Protein AF-M9R028-F1 (afdb_monomer_lite)

InterPro domains:
  IPR016174 Di-haem cytochrome, transmembrane [SSF81342] (1-37)
  IPR027387 Cytochrome b/b6-like domain superfamily [G3DSA:1.20.810.10] (1-37)

Structure (mmCIF, N/CA/C/O backbone):
data_AF-M9R028-F1
#
_entry.id   AF-M9R028-F1
#
loop_
_atom_site.group_PDB
_atom_site.id
_atom_site.type_symbol
_atom_site.label_atom_id
_atom_site.label_alt_id
_atom_site.label_comp_id
_atom_site.label_asym_id
_atom_site.label_entity_id
_atom_site.label_seq_id
_atom_site.pdbx_PDB_ins_code
_atom_site.Cartn_x
_atom_site.Cartn_y
_atom_site.Cartn_z
_atom_site.occupancy
_atom_site.B_iso_or_equiv
_atom_site.auth_seq_id
_atom_site.auth_comp_id
_atom_site.auth_asym_id
_atom_site.auth_atom_id
_atom_site.pdbx_PDB_model_num
ATOM 1 N N . MET A 1 1 ? -16.475 -10.190 15.395 1.00 54.72 1 MET A N 1
ATOM 2 C CA . MET A 1 1 ? -15.246 -9.672 16.036 1.00 54.72 1 MET A CA 1
ATOM 3 C C . MET A 1 1 ? -14.707 -8.524 15.189 1.00 54.72 1 MET A C 1
ATOM 5 O O . MET A 1 1 ? -14.225 -8.770 14.091 1.00 54.72 1 MET A O 1
ATOM 9 N N . THR A 1 2 ? -14.858 -7.270 15.615 1.00 70.06 2 THR A N 1
ATOM 10 C CA . THR A 1 2 ? -14.294 -6.124 14.882 1.00 70.06 2 THR A CA 1
ATOM 11 C C . THR A 1 2 ? -12.794 -6.038 15.152 1.00 70.06 2 THR A C 1
ATOM 13 O O . THR A 1 2 ? -12.382 -5.935 16.304 1.00 70.06 2 THR A O 1
ATOM 16 N N . ASN A 1 3 ? -11.971 -6.117 14.103 1.00 81.25 3 ASN A N 1
ATOM 17 C CA . ASN A 1 3 ? -10.517 -6.039 14.237 1.00 81.25 3 ASN A CA 1
ATOM 18 C C .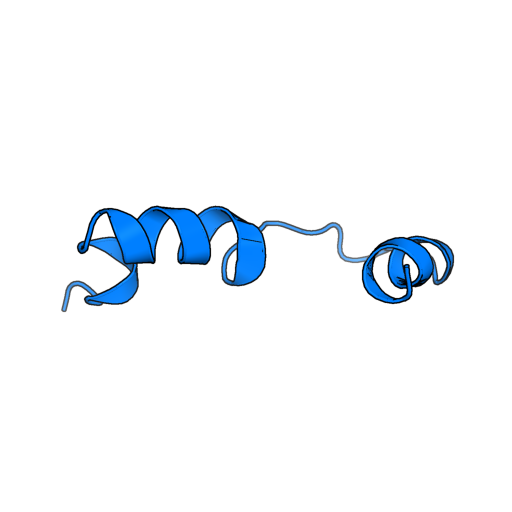 ASN A 1 3 ? -10.100 -4.617 14.645 1.00 81.25 3 ASN A C 1
ATOM 20 O O . ASN A 1 3 ? -10.503 -3.655 13.990 1.00 81.25 3 ASN A O 1
ATOM 24 N N . ILE A 1 4 ? -9.253 -4.498 15.673 1.00 84.12 4 ILE A N 1
ATOM 25 C CA . ILE A 1 4 ? -8.710 -3.223 16.176 1.00 84.12 4 ILE A CA 1
ATOM 26 C C . ILE A 1 4 ? -8.048 -2.409 15.048 1.00 84.12 4 ILE A C 1
ATOM 28 O O . ILE A 1 4 ? -8.164 -1.185 15.023 1.00 84.12 4 ILE A O 1
ATOM 32 N N . ARG A 1 5 ? -7.452 -3.078 14.047 1.00 82.75 5 ARG A N 1
ATOM 33 C CA . ARG A 1 5 ? -6.868 -2.439 12.853 1.00 82.75 5 ARG A CA 1
ATOM 34 C C . ARG A 1 5 ? -7.877 -1.647 12.017 1.00 82.75 5 ARG A C 1
ATOM 36 O O . ARG A 1 5 ? -7.495 -0.682 11.372 1.00 82.75 5 ARG A O 1
ATOM 43 N N . LYS A 1 6 ? -9.152 -2.049 12.012 1.00 80.69 6 LYS A N 1
ATOM 44 C CA . LYS A 1 6 ? -10.215 -1.400 11.223 1.00 80.69 6 LYS A CA 1
ATOM 45 C C . LYS A 1 6 ? -11.027 -0.388 12.033 1.00 80.69 6 LYS A C 1
ATOM 47 O O . LYS A 1 6 ? -11.681 0.466 11.439 1.00 80.69 6 LYS A O 1
ATOM 52 N N . THR A 1 7 ? -11.000 -0.478 13.364 1.00 82.69 7 THR A N 1
ATOM 53 C CA . THR A 1 7 ? -11.788 0.383 14.259 1.00 82.69 7 THR A CA 1
ATOM 54 C C . THR A 1 7 ? -10.991 1.549 14.829 1.00 82.69 7 THR A C 1
ATOM 56 O O . THR A 1 7 ? -11.537 2.643 14.949 1.00 82.69 7 THR A O 1
ATOM 59 N N . HIS A 1 8 ? -9.709 1.357 15.155 1.00 91.69 8 HIS A N 1
ATOM 60 C CA . HIS A 1 8 ? -8.881 2.429 15.701 1.00 91.69 8 HIS A CA 1
ATOM 61 C C . HIS A 1 8 ? -8.565 3.472 14.608 1.00 91.69 8 HIS A C 1
ATOM 63 O O . HIS A 1 8 ? -8.039 3.085 13.564 1.00 91.69 8 HIS A O 1
ATOM 69 N N . PRO A 1 9 ? -8.826 4.780 14.810 1.00 85.88 9 PRO A N 1
ATOM 70 C CA . PRO A 1 9 ? -8.752 5.795 13.750 1.00 85.88 9 PRO A CA 1
ATOM 71 C C . PRO A 1 9 ? -7.409 5.856 13.011 1.00 85.88 9 PRO A C 1
ATOM 73 O O . PRO A 1 9 ? -7.386 5.858 11.783 1.00 85.88 9 PRO A O 1
ATOM 76 N N . LEU A 1 10 ? -6.291 5.828 13.744 1.00 89.44 10 LEU A N 1
ATOM 77 C CA . LEU A 1 10 ? -4.950 5.828 13.144 1.00 89.44 10 LEU A CA 1
ATOM 78 C C . LEU A 1 10 ? -4.636 4.506 12.435 1.00 89.44 10 LEU A C 1
ATOM 80 O O . LEU A 1 10 ? -4.064 4.495 11.348 1.00 89.44 10 LEU A O 1
ATOM 84 N N . ALA A 1 11 ? -5.056 3.383 13.022 1.00 89.81 11 ALA A N 1
ATOM 85 C CA . ALA A 1 11 ? -4.801 2.072 12.435 1.00 89.81 11 ALA A CA 1
ATOM 86 C C . ALA A 1 11 ? -5.641 1.863 11.168 1.00 89.81 11 ALA A C 1
ATOM 88 O O . ALA A 1 11 ? -5.172 1.235 10.227 1.00 89.81 11 ALA A O 1
ATOM 89 N N . LYS A 1 12 ? -6.839 2.458 11.107 1.00 90.88 12 LYS A N 1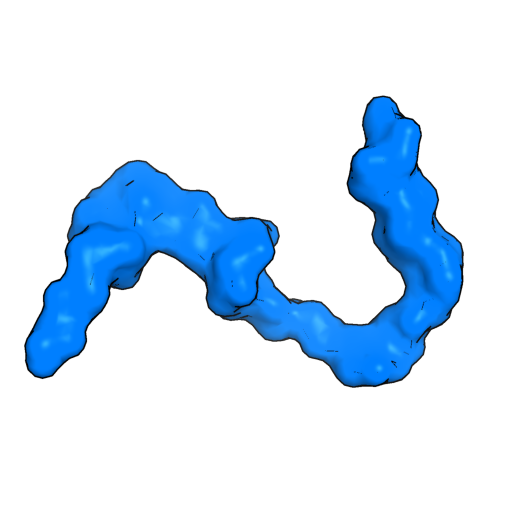
ATOM 90 C CA . LYS A 1 12 ? -7.728 2.433 9.944 1.00 90.88 12 LYS A CA 1
ATOM 91 C C . LYS A 1 12 ? -7.108 3.138 8.739 1.00 90.88 12 LYS A C 1
ATOM 93 O O . LYS A 1 12 ? -7.237 2.636 7.626 1.00 90.88 12 LYS A O 1
ATOM 98 N N . MET A 1 13 ? -6.430 4.270 8.951 1.00 91.25 13 MET A N 1
ATOM 99 C CA . MET A 1 13 ? -5.723 4.979 7.877 1.00 91.25 13 MET A CA 1
ATOM 100 C C . MET A 1 13 ? -4.620 4.098 7.286 1.00 91.25 13 MET A C 1
ATOM 102 O O . MET A 1 13 ? -4.625 3.858 6.084 1.00 91.25 13 MET A O 1
ATOM 106 N N . ILE A 1 14 ? -3.758 3.535 8.140 1.00 93.75 14 ILE A N 1
ATOM 107 C CA . ILE A 1 14 ? -2.677 2.622 7.731 1.00 93.75 14 ILE A CA 1
ATOM 108 C C . ILE A 1 14 ? -3.241 1.366 7.055 1.00 93.75 14 ILE A C 1
ATOM 110 O O . ILE A 1 14 ? -2.725 0.912 6.037 1.00 93.75 14 ILE A O 1
ATOM 114 N N . ASN A 1 15 ? -4.329 0.803 7.587 1.00 93.06 15 ASN A N 1
ATOM 115 C CA . ASN A 1 15 ? -4.948 -0.389 7.026 1.00 93.06 15 ASN A CA 1
ATOM 116 C C . ASN A 1 15 ? -5.436 -0.145 5.596 1.00 93.06 15 ASN A C 1
ATOM 118 O O . ASN A 1 15 ? -5.239 -1.006 4.754 1.00 93.06 15 ASN A O 1
ATOM 122 N N . ASN A 1 16 ? -6.030 1.012 5.307 1.00 91.75 16 ASN A N 1
ATOM 123 C CA . ASN A 1 16 ? -6.564 1.304 3.976 1.00 91.75 16 ASN A CA 1
ATOM 124 C C . ASN A 1 16 ? -5.493 1.734 2.960 1.00 91.75 16 ASN A C 1
ATOM 126 O O . ASN A 1 16 ? -5.744 1.636 1.764 1.00 91.75 16 ASN A O 1
ATOM 130 N N . SER A 1 17 ? -4.331 2.221 3.408 1.00 91.38 17 SER A N 1
ATOM 131 C CA . SER A 1 17 ? -3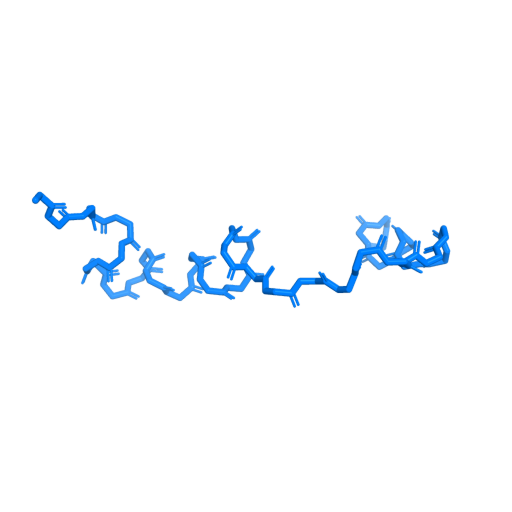.251 2.664 2.516 1.00 91.38 17 SER A CA 1
ATOM 132 C C . SER A 1 17 ? -2.142 1.633 2.304 1.00 91.38 17 SER A C 1
ATOM 134 O O . SER A 1 17 ? -1.508 1.666 1.257 1.00 91.38 17 SER A O 1
ATOM 136 N N . PHE A 1 18 ? -1.914 0.715 3.250 1.00 90.12 18 PHE A N 1
ATOM 137 C CA . PHE A 1 18 ? -0.803 -0.246 3.178 1.00 90.12 18 PHE A CA 1
ATOM 138 C C . PHE A 1 18 ? -1.212 -1.718 3.235 1.00 90.12 18 PHE A C 1
ATOM 140 O O . PHE A 1 18 ? -0.493 -2.549 2.691 1.00 90.12 18 PHE A O 1
ATOM 147 N N . ILE A 1 19 ? -2.311 -2.071 3.912 1.00 90.44 19 ILE A N 1
ATOM 148 C CA . ILE A 1 19 ? -2.621 -3.484 4.205 1.00 90.44 19 ILE A CA 1
ATOM 149 C C . ILE A 1 19 ? -3.752 -4.007 3.318 1.00 90.44 19 ILE A C 1
ATOM 151 O O . ILE A 1 19 ? -3.566 -4.954 2.565 1.00 90.44 19 ILE A O 1
ATOM 155 N N . ASP A 1 20 ? -4.918 -3.375 3.393 1.00 90.94 20 ASP 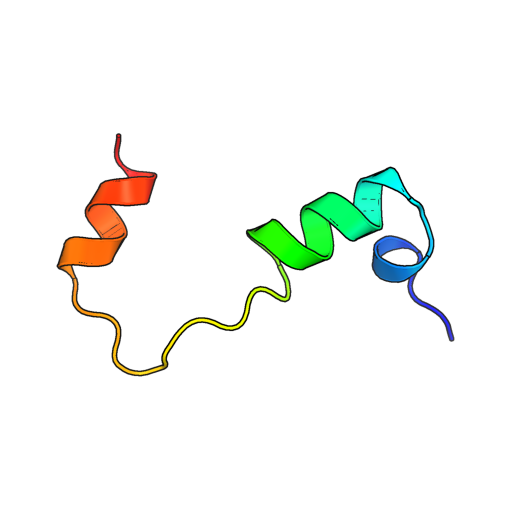A N 1
ATOM 156 C CA . ASP A 1 20 ? -6.116 -3.711 2.621 1.00 90.94 20 ASP A CA 1
ATOM 157 C C . ASP A 1 20 ? -6.265 -2.766 1.410 1.00 90.94 20 ASP A C 1
ATOM 159 O O . ASP A 1 20 ? -7.379 -2.423 1.009 1.00 90.94 20 ASP A O 1
ATOM 163 N N . LEU A 1 21 ? -5.146 -2.308 0.838 1.00 92.94 21 LEU A N 1
ATOM 164 C CA . LEU A 1 21 ? -5.160 -1.492 -0.372 1.00 92.94 21 LEU A CA 1
ATOM 165 C C . LEU A 1 21 ? -5.489 -2.388 -1.585 1.00 92.94 21 LEU A C 1
ATOM 167 O O . LEU A 1 21 ? -4.749 -3.338 -1.848 1.00 92.94 21 LEU A O 1
ATOM 171 N N . PRO A 1 22 ? -6.558 -2.113 -2.356 1.00 89.69 22 PRO A N 1
ATOM 172 C CA . PRO A 1 22 ? -6.851 -2.877 -3.563 1.00 89.69 22 PRO A CA 1
ATOM 173 C C . PRO A 1 22 ? -5.828 -2.543 -4.657 1.00 89.69 22 PRO A C 1
ATOM 175 O O . PRO A 1 22 ? -5.891 -1.483 -5.277 1.00 89.69 22 PRO A O 1
ATOM 178 N N . ALA A 1 23 ? -4.891 -3.458 -4.898 1.00 90.62 23 ALA A N 1
ATOM 179 C CA . ALA A 1 23 ? -3.920 -3.363 -5.982 1.00 90.62 23 ALA A CA 1
ATOM 180 C C . ALA A 1 23 ? -4.322 -4.281 -7.156 1.00 90.62 23 ALA A C 1
ATOM 182 O O . ALA A 1 23 ? -4.797 -5.397 -6.924 1.00 90.62 23 ALA A O 1
ATOM 183 N N . PRO A 1 24 ? -4.148 -3.844 -8.418 1.00 90.69 24 PRO A N 1
ATOM 18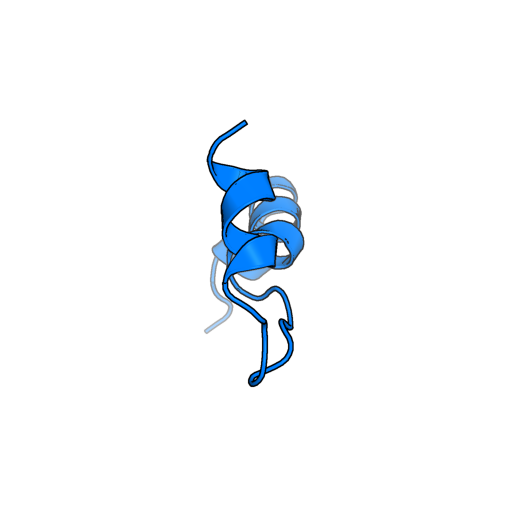4 C CA . PRO A 1 24 ? -4.419 -4.689 -9.574 1.00 90.69 24 PRO A CA 1
ATOM 185 C C . PRO A 1 24 ? -3.534 -5.942 -9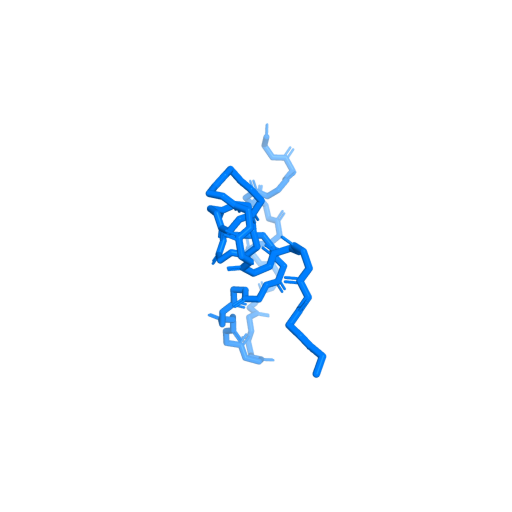.570 1.00 90.69 24 PRO A C 1
ATOM 187 O O . PRO A 1 24 ? -2.328 -5.867 -9.341 1.00 90.69 24 PRO A O 1
ATOM 190 N N . SER A 1 25 ? -4.124 -7.100 -9.878 1.00 90.81 25 SER A N 1
ATOM 191 C CA . SER A 1 25 ? -3.430 -8.396 -9.860 1.00 90.81 25 SER A CA 1
ATOM 192 C C . SER A 1 25 ? -2.376 -8.559 -10.963 1.00 90.81 25 SER A C 1
ATOM 194 O O . SER A 1 25 ? -1.580 -9.489 -10.907 1.00 90.81 25 SER A O 1
ATOM 196 N N . ASN A 1 26 ? -2.364 -7.677 -11.967 1.00 90.38 26 ASN A N 1
ATOM 197 C CA . ASN A 1 26 ? -1.437 -7.691 -13.102 1.00 90.38 26 ASN A CA 1
ATOM 198 C C . ASN A 1 26 ? -0.421 -6.531 -13.069 1.00 90.38 26 ASN A C 1
ATOM 200 O O . ASN A 1 26 ? -0.010 -6.031 -14.118 1.00 90.38 26 ASN A O 1
ATOM 204 N N . ILE A 1 27 ? -0.020 -6.084 -11.876 1.00 91.62 27 ILE A N 1
ATOM 205 C CA . ILE A 1 27 ? 0.975 -5.018 -11.720 1.00 91.62 27 ILE A CA 1
ATOM 206 C C . ILE A 1 27 ? 2.327 -5.414 -12.336 1.00 91.62 27 ILE A C 1
ATOM 208 O O . ILE A 1 27 ? 2.893 -6.467 -12.049 1.00 91.62 27 ILE A O 1
ATOM 212 N N . SER A 1 28 ? 2.855 -4.541 -13.198 1.00 92.44 28 SER A N 1
ATOM 213 C CA . SER A 1 28 ? 4.171 -4.719 -13.820 1.00 92.44 28 SER A CA 1
ATOM 214 C C . SER A 1 28 ? 5.308 -4.521 -12.816 1.00 92.44 28 SER A C 1
ATOM 216 O O . SER A 1 28 ? 5.162 -3.744 -11.872 1.00 92.44 28 SER A O 1
ATOM 218 N N . ALA A 1 29 ? 6.487 -5.088 -13.092 1.00 90.75 29 ALA A N 1
ATOM 219 C CA . ALA A 1 29 ? 7.669 -4.922 -12.242 1.00 90.75 29 ALA A CA 1
ATOM 220 C C . ALA A 1 29 ? 8.049 -3.450 -11.973 1.00 90.75 29 ALA A C 1
ATOM 222 O O . ALA A 1 29 ? 8.587 -3.156 -10.908 1.00 90.75 29 ALA A O 1
ATOM 223 N N . TRP A 1 30 ? 7.708 -2.526 -12.882 1.00 92.44 30 TRP A N 1
ATOM 224 C CA . TRP A 1 30 ? 7.963 -1.089 -12.740 1.00 92.44 30 TRP A CA 1
ATOM 225 C C . TRP A 1 30 ? 7.323 -0.457 -11.498 1.00 92.44 30 TRP A C 1
ATOM 227 O O . TRP A 1 30 ? 7.865 0.488 -10.937 1.00 92.44 30 TRP A O 1
ATOM 237 N N . TRP A 1 31 ? 6.201 -0.999 -11.024 1.00 92.75 31 TRP A N 1
ATOM 238 C CA . TRP A 1 31 ? 5.535 -0.504 -9.817 1.00 92.75 31 TRP A CA 1
ATOM 239 C C . TRP A 1 31 ? 6.340 -0.762 -8.535 1.00 92.75 31 TRP A C 1
ATOM 241 O O . TRP A 1 31 ? 6.152 -0.045 -7.556 1.00 92.75 31 TRP A O 1
ATOM 251 N N . ASN A 1 32 ? 7.285 -1.710 -8.545 1.00 93.06 32 ASN A N 1
ATOM 252 C CA . ASN A 1 32 ? 8.178 -1.946 -7.405 1.00 93.06 32 ASN A CA 1
ATOM 253 C C . ASN A 1 32 ? 9.214 -0.825 -7.220 1.00 93.06 32 ASN A C 1
ATOM 255 O O . ASN A 1 32 ? 9.750 -0.670 -6.125 1.00 93.06 32 ASN A O 1
ATOM 259 N N . PHE A 1 33 ? 9.492 -0.011 -8.248 1.00 94.44 33 PHE A N 1
ATOM 260 C CA . PHE A 1 33 ? 10.412 1.121 -8.093 1.00 94.44 33 PHE A CA 1
ATOM 261 C C . PHE A 1 33 ? 9.871 2.182 -7.136 1.00 94.44 33 PHE A C 1
ATOM 263 O O . PHE A 1 33 ? 10.660 2.842 -6.473 1.00 94.44 33 PHE A O 1
ATOM 270 N N . GLY A 1 34 ? 8.548 2.294 -6.987 1.00 91.31 34 GLY A N 1
ATOM 271 C CA . GLY A 1 34 ? 7.946 3.220 -6.029 1.00 91.31 34 GLY A CA 1
ATOM 272 C C . GLY A 1 34 ? 8.300 2.917 -4.569 1.00 91.31 34 GLY A C 1
ATOM 273 O O . GLY A 1 34 ? 8.383 3.845 -3.779 1.00 91.31 34 GLY A O 1
ATOM 274 N N . SER A 1 35 ? 8.538 1.649 -4.209 1.00 90.62 35 SER A N 1
ATOM 275 C CA . SER A 1 35 ? 8.981 1.267 -2.856 1.00 90.62 35 SER A CA 1
ATOM 276 C C . SER A 1 35 ? 10.499 1.279 -2.666 1.00 90.62 35 SER A C 1
ATOM 278 O O . SER A 1 35 ? 10.963 1.120 -1.542 1.00 90.62 35 SER A O 1
ATOM 280 N N . LEU A 1 36 ? 11.267 1.371 -3.756 1.00 91.62 36 LEU A N 1
ATOM 281 C CA . LEU A 1 36 ? 12.734 1.387 -3.722 1.00 91.62 36 LEU A CA 1
ATOM 282 C C . LEU A 1 36 ? 13.314 2.804 -3.615 1.00 91.62 36 LEU A C 1
ATOM 284 O O . LEU A 1 36 ? 14.484 2.937 -3.260 1.00 91.62 36 LEU A O 1
ATOM 288 N N . LEU A 1 37 ? 12.522 3.823 -3.964 1.00 84.81 37 LEU A N 1
ATOM 289 C CA . LEU A 1 37 ? 12.833 5.241 -3.764 1.00 84.81 37 LEU A CA 1
ATOM 290 C C . LEU A 1 37 ? 12.673 5.631 -2.291 1.00 84.81 37 LEU A C 1
ATOM 292 O O . LEU A 1 37 ? 13.531 6.404 -1.814 1.00 84.81 37 LEU A O 1
#

Sequence (37 aa):
MTNIRKTHPLAKMINNSFIDLPAPSNISAWWNFGSLL

Foldseek 3Di:
DDDCLCPPPVSVVCCCPPPPPDDDPPDDPVVVVVVVD

pLDDT: mean 88.32, std 7.33, range [54.72, 94.44]

Secondary structure (DSSP, 8-state):
---HHHHSHHHHHHIIIIIS----TT--GGGGHHHH-

Organism: NCBI:txid673762

Radius of gyration: 13.17 Å; chains: 1; bounding box: 28×16×30 Å